Protein AF-A0A524NMX5-F1 (afdb_monomer_lite)

Foldseek 3Di:
DDDVVVVVVVVVVVVVCCVVVVHDDDDDDDDPDAEAEAEPVDDCVVPDPVVVCVVVVHYYYYD

Radius of gyration: 14.16 Å; chains: 1; bounding box: 30×24×37 Å

Structure (mmCIF, N/CA/C/O backbone):
data_AF-A0A524NMX5-F1
#
_entry.id   AF-A0A524NMX5-F1
#
loop_
_atom_site.group_PDB
_atom_site.id
_atom_site.type_symbol
_atom_site.label_atom_id
_atom_site.label_alt_id
_atom_site.label_comp_id
_atom_site.label_asym_id
_atom_site.label_entity_id
_atom_site.label_seq_id
_atom_site.pdbx_PDB_ins_code
_atom_site.Cartn_x
_atom_site.Cartn_y
_atom_site.Cartn_z
_atom_site.occupancy
_atom_site.B_iso_or_equiv
_atom_site.auth_seq_id
_atom_site.auth_comp_id
_atom_site.auth_asym_id
_atom_site.auth_atom_id
_atom_site.pdbx_PDB_model_num
ATOM 1 N N . MET A 1 1 ? 7.449 13.439 7.434 1.00 56.91 1 MET A N 1
ATOM 2 C CA . MET A 1 1 ? 6.735 12.178 7.725 1.00 56.91 1 MET A CA 1
ATOM 3 C C . MET A 1 1 ? 5.555 12.119 6.771 1.00 56.91 1 MET A C 1
ATOM 5 O O . MET A 1 1 ? 4.773 13.061 6.786 1.00 56.91 1 MET A O 1
ATOM 9 N N . GLY A 1 2 ? 5.542 11.152 5.851 1.00 66.31 2 GLY A N 1
ATOM 10 C CA . GLY A 1 2 ? 4.682 11.174 4.661 1.00 66.31 2 GLY A CA 1
ATOM 11 C C . GLY A 1 2 ? 3.307 10.549 4.880 1.00 66.31 2 GLY A C 1
ATOM 12 O O . GLY A 1 2 ? 3.150 9.661 5.720 1.00 66.31 2 GLY A O 1
ATOM 13 N N . ASP A 1 3 ? 2.327 11.028 4.116 1.00 90.25 3 ASP A N 1
ATOM 14 C CA . ASP A 1 3 ? 1.053 10.340 3.911 1.00 90.25 3 ASP A CA 1
ATOM 15 C C . ASP A 1 3 ? 1.309 9.037 3.142 1.00 90.25 3 ASP A C 1
ATOM 17 O O . ASP A 1 3 ? 1.855 9.065 2.040 1.00 90.25 3 ASP A O 1
ATOM 21 N N . VAL A 1 4 ? 0.931 7.902 3.733 1.00 94.69 4 VAL A N 1
ATOM 22 C CA . VAL A 1 4 ? 1.220 6.566 3.198 1.00 94.69 4 VAL A CA 1
ATOM 23 C C . VAL A 1 4 ? 0.628 6.373 1.802 1.00 94.69 4 VAL A C 1
ATOM 25 O O . VAL A 1 4 ? 1.276 5.752 0.966 1.00 94.69 4 VAL A O 1
ATOM 28 N N . ALA A 1 5 ? -0.555 6.930 1.520 1.00 93.56 5 ALA A N 1
ATOM 29 C CA . ALA A 1 5 ? -1.155 6.831 0.189 1.00 93.56 5 ALA A CA 1
ATOM 30 C C . ALA A 1 5 ? -0.272 7.514 -0.869 1.00 93.56 5 ALA A C 1
ATOM 32 O O . ALA A 1 5 ? 0.090 6.903 -1.871 1.00 93.56 5 ALA A O 1
ATOM 33 N N . ALA A 1 6 ? 0.180 8.737 -0.584 1.00 94.44 6 ALA A N 1
ATOM 34 C CA . ALA A 1 6 ? 1.081 9.469 -1.467 1.00 94.44 6 ALA A CA 1
ATOM 35 C C . ALA A 1 6 ? 2.458 8.795 -1.613 1.00 94.44 6 ALA A C 1
ATOM 37 O O . ALA A 1 6 ? 3.091 8.904 -2.663 1.00 94.44 6 ALA A O 1
ATOM 38 N N . GLU A 1 7 ? 2.957 8.117 -0.573 1.00 96.62 7 GLU A N 1
ATOM 39 C CA . GLU A 1 7 ? 4.202 7.351 -0.681 1.00 96.62 7 GLU A CA 1
ATOM 40 C C . GLU A 1 7 ? 4.060 6.143 -1.615 1.00 96.62 7 GLU A C 1
ATOM 42 O O . GLU A 1 7 ? 4.959 5.917 -2.428 1.00 96.62 7 GLU A O 1
ATOM 47 N N . LEU A 1 8 ? 2.929 5.432 -1.551 1.00 95.75 8 LEU A N 1
ATOM 48 C CA . LEU A 1 8 ? 2.610 4.310 -2.439 1.00 95.75 8 LEU A CA 1
ATOM 49 C C . LEU A 1 8 ? 2.435 4.760 -3.898 1.00 95.75 8 LEU A C 1
ATOM 51 O O . LEU A 1 8 ? 2.957 4.105 -4.798 1.00 95.75 8 LEU A O 1
ATOM 55 N N . ASP A 1 9 ? 1.787 5.904 -4.140 1.00 95.44 9 ASP A N 1
ATOM 56 C CA . ASP A 1 9 ? 1.657 6.473 -5.490 1.00 95.44 9 ASP A CA 1
ATOM 57 C C . ASP A 1 9 ? 3.029 6.789 -6.109 1.00 95.44 9 ASP A C 1
ATOM 59 O O . ASP A 1 9 ? 3.275 6.534 -7.290 1.00 95.44 9 ASP A O 1
ATOM 63 N N . ARG A 1 10 ? 3.968 7.304 -5.303 1.00 96.12 10 ARG A N 1
ATOM 64 C CA . ARG A 1 10 ? 5.349 7.537 -5.754 1.00 96.12 10 ARG A CA 1
ATOM 65 C C . ARG A 1 10 ? 6.096 6.237 -6.030 1.00 96.12 10 ARG A C 1
ATOM 67 O O . ARG A 1 10 ? 6.900 6.210 -6.958 1.00 96.12 10 ARG A O 1
ATOM 74 N N . ASP A 1 11 ? 5.854 5.185 -5.249 1.00 95.75 11 ASP A N 1
ATOM 75 C CA . ASP A 1 11 ? 6.455 3.870 -5.493 1.00 95.75 11 ASP A CA 1
ATOM 76 C C . ASP A 1 11 ? 5.959 3.271 -6.818 1.00 95.75 11 ASP A C 1
ATOM 78 O O . ASP A 1 11 ? 6.769 2.744 -7.580 1.00 95.75 11 ASP A O 1
ATOM 82 N N . LEU A 1 12 ? 4.668 3.424 -7.142 1.00 95.69 12 LEU A N 1
ATOM 83 C CA . LEU A 1 12 ? 4.109 3.024 -8.439 1.00 95.69 12 LEU A CA 1
ATOM 84 C C . LEU A 1 12 ? 4.737 3.814 -9.593 1.00 95.69 12 LEU A C 1
ATOM 86 O O . LEU A 1 12 ? 5.224 3.214 -10.548 1.00 95.69 12 LEU A O 1
ATOM 90 N N . ALA A 1 13 ? 4.819 5.141 -9.477 1.00 96.19 13 ALA A N 1
ATOM 91 C CA . ALA A 1 13 ? 5.450 5.976 -10.501 1.00 96.19 13 ALA A CA 1
ATOM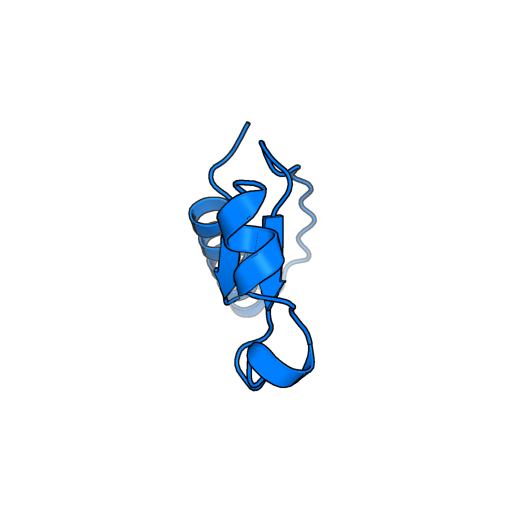 92 C C . ALA A 1 13 ? 6.944 5.644 -10.697 1.00 96.19 13 ALA A C 1
ATOM 94 O O . ALA A 1 13 ? 7.458 5.666 -11.818 1.00 96.19 13 ALA A O 1
ATOM 95 N N . MET A 1 14 ? 7.656 5.319 -9.611 1.00 96.44 14 MET A N 1
ATOM 96 C CA . MET A 1 14 ? 9.055 4.895 -9.668 1.00 96.44 14 MET A CA 1
ATOM 97 C C . MET A 1 14 ? 9.203 3.541 -10.369 1.00 96.44 14 MET A C 1
ATOM 99 O O . MET A 1 14 ? 10.112 3.388 -11.184 1.00 96.44 14 MET A O 1
ATOM 103 N N . LEU A 1 15 ? 8.312 2.585 -10.082 1.00 95.81 15 LEU A N 1
ATOM 104 C CA . LEU A 1 15 ? 8.283 1.282 -10.746 1.00 95.81 15 LEU A CA 1
ATOM 105 C C . LEU A 1 15 ? 8.048 1.441 -12.255 1.00 95.81 15 LEU A C 1
ATOM 107 O O . LEU A 1 15 ? 8.834 0.926 -13.045 1.00 95.81 15 LEU A O 1
ATOM 111 N N . GLU A 1 16 ? 7.045 2.228 -12.653 1.00 96.44 16 GLU A N 1
ATOM 112 C CA . GLU A 1 16 ? 6.746 2.510 -14.064 1.00 96.44 16 GLU A CA 1
ATOM 113 C C . GLU A 1 16 ? 7.932 3.163 -14.793 1.00 96.44 16 GLU A C 1
ATOM 115 O O . GLU A 1 16 ? 8.212 2.847 -15.951 1.00 96.44 16 GLU A O 1
ATOM 120 N N . SER A 1 17 ? 8.655 4.075 -14.130 1.00 96.75 17 SER A N 1
ATOM 121 C CA . SER A 1 17 ? 9.860 4.682 -14.708 1.00 96.75 17 SER A CA 1
ATOM 122 C C . SER A 1 17 ? 10.990 3.672 -14.863 1.00 96.75 17 SER A C 1
ATOM 124 O O . SER A 1 17 ? 11.622 3.630 -15.912 1.00 96.75 17 SER A O 1
ATOM 126 N N . ALA A 1 18 ? 11.234 2.847 -13.845 1.00 96.62 18 ALA A N 1
ATOM 127 C CA . ALA A 1 18 ? 12.287 1.840 -13.874 1.00 96.62 18 ALA A CA 1
ATOM 128 C C . ALA A 1 18 ? 12.058 0.807 -14.989 1.00 96.62 18 ALA A C 1
ATOM 130 O O . ALA A 1 18 ? 12.990 0.475 -15.721 1.00 96.62 18 ALA A O 1
ATOM 131 N N . GLU A 1 19 ? 10.811 0.359 -15.166 1.00 96.69 19 GLU A N 1
ATOM 132 C CA . GLU A 1 19 ? 10.415 -0.549 -16.247 1.00 96.69 19 GLU A CA 1
ATOM 133 C C . GLU A 1 19 ? 10.587 0.088 -17.629 1.00 96.69 19 GLU A C 1
ATOM 135 O O . GLU A 1 19 ? 11.124 -0.545 -18.539 1.00 96.69 19 GLU A O 1
ATOM 140 N N . ARG A 1 20 ? 10.170 1.349 -17.788 1.00 97.25 20 ARG A N 1
ATOM 141 C CA . ARG A 1 20 ? 10.285 2.081 -19.056 1.00 97.25 20 ARG A CA 1
ATOM 142 C C . ARG A 1 20 ? 11.737 2.364 -19.440 1.00 97.25 20 ARG A C 1
ATOM 144 O O . ARG A 1 20 ? 12.096 2.223 -20.606 1.00 97.25 20 ARG A O 1
ATOM 151 N N . ASP A 1 21 ? 12.547 2.785 -18.476 1.00 97.19 21 ASP A N 1
ATOM 152 C CA . ASP A 1 21 ? 13.902 3.286 -18.712 1.00 97.19 21 ASP A CA 1
ATOM 153 C C . ASP A 1 21 ? 14.965 2.174 -18.562 1.00 97.19 21 ASP A C 1
ATOM 155 O O . ASP A 1 21 ? 16.148 2.400 -18.821 1.00 97.19 21 ASP A O 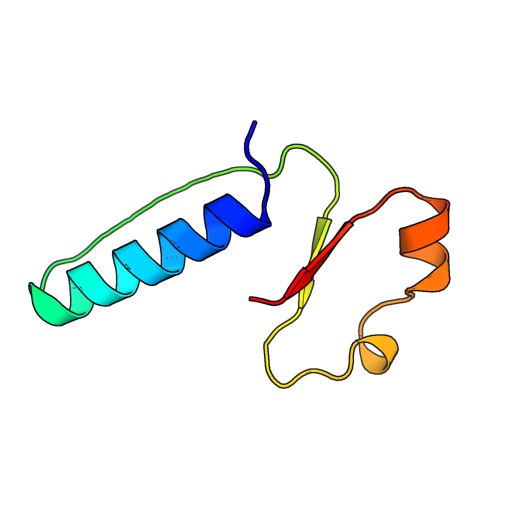1
ATOM 159 N N . GLY A 1 22 ? 14.555 0.964 -18.157 1.00 96.44 22 GLY A N 1
ATOM 160 C CA . GLY A 1 22 ? 15.428 -0.199 -17.990 1.00 96.44 22 GLY A CA 1
ATOM 161 C C . GLY A 1 22 ? 16.467 -0.029 -16.880 1.00 96.44 22 GLY A C 1
ATOM 162 O O . GLY A 1 22 ? 17.578 -0.550 -16.987 1.00 96.44 22 GLY A O 1
ATOM 163 N N . CYS A 1 23 ? 16.140 0.736 -15.836 1.00 95.25 23 CYS A N 1
ATOM 164 C CA . CYS A 1 23 ? 17.063 1.077 -14.757 1.00 95.25 23 CYS A CA 1
ATOM 165 C C . CYS A 1 23 ? 16.680 0.411 -13.428 1.00 95.25 23 CYS A C 1
ATOM 167 O O . CYS A 1 23 ? 15.561 -0.058 -13.232 1.00 95.25 23 CYS A O 1
ATOM 169 N N . TYR A 1 24 ? 17.630 0.374 -12.494 1.00 95.06 24 TYR A N 1
ATOM 170 C CA . TYR A 1 24 ? 17.386 -0.096 -11.132 1.00 95.06 24 TYR A CA 1
ATOM 171 C C . TYR A 1 24 ? 17.137 1.101 -10.218 1.00 95.06 24 TYR A C 1
ATOM 173 O O . TYR A 1 24 ? 17.930 2.043 -10.199 1.00 95.06 24 TYR A O 1
ATOM 181 N N . ALA A 1 25 ? 16.068 1.039 -9.428 1.00 93.44 25 ALA A N 1
ATOM 182 C CA . ALA A 1 25 ? 15.729 2.060 -8.447 1.00 93.44 25 ALA A CA 1
ATOM 183 C C . ALA A 1 25 ? 15.603 1.446 -7.048 1.00 93.44 25 ALA A C 1
ATOM 185 O O . ALA A 1 25 ? 15.140 0.318 -6.881 1.00 93.44 25 ALA A O 1
ATOM 186 N N . PHE A 1 26 ? 16.012 2.206 -6.035 1.00 95.44 26 PHE A N 1
ATOM 187 C CA . PHE A 1 26 ? 15.862 1.843 -4.632 1.00 95.44 26 PHE A CA 1
ATOM 188 C C . PHE A 1 26 ? 15.402 3.061 -3.844 1.00 95.44 26 PHE A C 1
ATOM 190 O O . PHE A 1 26 ? 15.930 4.161 -4.012 1.00 95.44 26 PHE A O 1
ATOM 197 N N . ARG A 1 27 ? 14.422 2.853 -2.968 1.00 94.94 27 ARG A N 1
ATOM 198 C CA . ARG A 1 27 ? 13.805 3.912 -2.180 1.00 94.94 27 ARG A CA 1
ATOM 199 C C . ARG A 1 27 ? 13.410 3.382 -0.814 1.00 94.94 27 ARG A C 1
ATOM 201 O O . ARG A 1 27 ? 12.974 2.243 -0.683 1.00 94.94 27 ARG A O 1
ATOM 208 N N . THR A 1 28 ? 13.537 4.234 0.194 1.00 96.25 28 THR A N 1
ATOM 209 C CA . THR A 1 28 ? 13.047 3.974 1.546 1.00 96.25 28 THR A CA 1
ATOM 210 C C . THR A 1 28 ? 12.182 5.135 2.008 1.00 96.25 28 THR A C 1
ATOM 212 O O . THR A 1 28 ? 12.415 6.293 1.657 1.00 96.25 28 THR A O 1
ATOM 215 N N . TRP A 1 29 ? 11.165 4.820 2.798 1.00 96.38 29 TRP A N 1
ATOM 216 C CA . TRP A 1 29 ? 10.322 5.793 3.477 1.00 96.38 29 TRP A CA 1
ATOM 217 C C . TRP A 1 29 ? 9.712 5.144 4.721 1.00 96.38 29 TRP A C 1
ATOM 219 O O . TRP A 1 29 ? 9.722 3.922 4.875 1.00 96.38 29 TRP A O 1
ATOM 229 N N . THR A 1 30 ? 9.217 5.969 5.639 1.00 94.94 30 THR A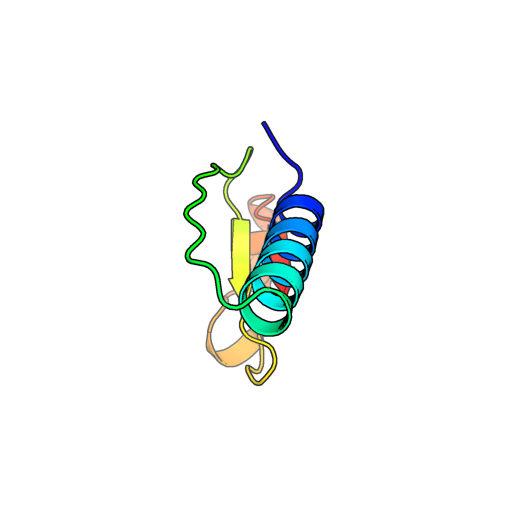 N 1
ATOM 230 C CA . THR A 1 30 ? 8.553 5.514 6.862 1.00 94.94 30 THR A CA 1
ATOM 231 C C . THR A 1 30 ? 7.192 6.175 6.995 1.00 94.94 30 THR A C 1
ATOM 233 O O . THR A 1 30 ? 7.011 7.352 6.667 1.00 94.94 30 THR A O 1
ATOM 236 N N . ALA A 1 31 ? 6.221 5.404 7.481 1.00 94.12 31 ALA A N 1
ATOM 237 C CA . ALA A 1 31 ? 4.899 5.924 7.781 1.00 94.12 31 ALA A CA 1
ATOM 238 C C . ALA A 1 31 ? 4.956 6.858 8.995 1.00 94.12 31 ALA A C 1
ATOM 240 O O . ALA A 1 31 ? 5.652 6.599 9.976 1.00 94.12 31 ALA A O 1
ATOM 241 N N . ALA A 1 32 ? 4.177 7.934 8.933 1.00 91.06 32 ALA A N 1
ATOM 242 C CA . ALA A 1 32 ? 4.032 8.888 10.027 1.00 91.06 32 ALA A CA 1
ATOM 243 C C . ALA A 1 32 ? 3.344 8.307 11.268 1.00 91.06 32 ALA A C 1
ATOM 245 O O . ALA A 1 32 ? 3.601 8.719 12.398 1.00 91.06 32 ALA A O 1
ATOM 246 N N . ARG A 1 33 ? 2.452 7.350 11.046 1.00 90.88 33 ARG A N 1
ATOM 247 C CA . ARG A 1 33 ? 1.636 6.710 12.070 1.00 90.88 33 ARG A CA 1
ATOM 248 C C . ARG A 1 33 ? 1.466 5.238 11.745 1.00 90.88 33 ARG A C 1
ATOM 250 O O . ARG A 1 33 ? 1.679 4.819 10.605 1.00 90.88 33 ARG A O 1
ATOM 257 N N . ALA A 1 34 ? 1.059 4.464 12.747 1.00 94.69 34 ALA A N 1
ATOM 258 C CA . ALA A 1 34 ? 0.684 3.072 12.554 1.00 94.69 34 ALA A CA 1
ATOM 259 C C . ALA A 1 34 ? -0.363 2.969 11.433 1.00 94.69 34 ALA A C 1
ATOM 261 O O . ALA A 1 34 ? -1.411 3.611 11.494 1.00 94.69 34 ALA A O 1
ATOM 262 N N . THR A 1 35 ? -0.042 2.195 10.399 1.00 96.12 35 THR A N 1
ATOM 263 C CA . THR A 1 35 ? -0.844 2.078 9.178 1.00 96.12 35 THR A CA 1
ATOM 264 C C . THR A 1 35 ? -0.809 0.634 8.703 1.00 96.12 35 THR A C 1
ATOM 266 O O . THR A 1 35 ? 0.254 0.016 8.665 1.00 96.12 35 THR A O 1
ATOM 269 N N . VAL A 1 36 ? -1.967 0.099 8.336 1.00 95.88 36 VAL A N 1
ATOM 270 C CA . VAL A 1 36 ? -2.111 -1.203 7.689 1.00 95.88 36 VAL A CA 1
ATOM 271 C C . VAL A 1 36 ? -2.199 -0.983 6.184 1.00 95.88 36 VAL A C 1
ATOM 273 O O . VAL A 1 36 ? -3.032 -0.210 5.714 1.00 95.88 36 VAL A O 1
ATOM 276 N N . VAL A 1 37 ? -1.361 -1.687 5.427 1.00 95.31 37 VAL A N 1
ATOM 277 C CA . VAL A 1 37 ? -1.389 -1.678 3.961 1.00 95.31 37 VAL A CA 1
ATOM 278 C C . VAL A 1 37 ? -1.912 -3.025 3.482 1.00 95.31 37 VAL A C 1
ATOM 280 O O . VAL A 1 37 ? -1.284 -4.052 3.730 1.00 95.31 37 VAL A O 1
ATOM 283 N N . VAL A 1 38 ? -3.046 -3.028 2.784 1.00 95.00 38 VAL A N 1
ATOM 284 C CA . VAL A 1 38 ? -3.633 -4.241 2.196 1.00 95.00 38 VAL A CA 1
ATOM 285 C C . VAL A 1 38 ? -3.341 -4.326 0.700 1.00 95.00 38 VAL A C 1
ATOM 287 O O . VAL A 1 38 ? -3.280 -3.314 0.001 1.00 95.00 38 VAL A O 1
ATOM 290 N N . GLY A 1 39 ? -3.172 -5.546 0.187 1.00 92.69 39 GLY A N 1
ATOM 291 C CA . GLY A 1 39 ? -2.995 -5.780 -1.248 1.00 92.69 39 GLY A CA 1
ATOM 292 C C . GLY A 1 39 ? -4.294 -5.625 -2.045 1.00 92.69 39 GLY A C 1
ATOM 293 O O . GLY A 1 39 ? -5.393 -5.792 -1.516 1.00 92.69 39 GLY A O 1
ATOM 294 N N . ARG A 1 40 ? -4.184 -5.363 -3.352 1.00 88.50 40 ARG A N 1
ATOM 295 C CA . ARG A 1 40 ? -5.327 -5.171 -4.262 1.00 88.50 40 ARG A CA 1
ATOM 296 C C . ARG A 1 40 ? -6.379 -6.289 -4.238 1.00 88.50 40 ARG A C 1
ATOM 298 O O . ARG A 1 40 ? -7.567 -5.990 -4.250 1.00 88.50 40 ARG A O 1
ATOM 305 N N . ALA A 1 41 ? -5.958 -7.554 -4.194 1.00 86.06 41 ALA A N 1
ATOM 306 C CA . ALA A 1 41 ? -6.848 -8.717 -4.314 1.00 86.06 41 ALA A CA 1
ATOM 307 C C . ALA A 1 41 ? -7.452 -9.204 -2.981 1.00 86.06 41 ALA A C 1
ATOM 309 O O . ALA A 1 41 ? -8.260 -10.128 -2.969 1.00 86.06 41 ALA A O 1
ATOM 310 N N . VAL A 1 42 ? -7.062 -8.598 -1.859 1.00 84.81 42 VAL A N 1
ATOM 311 C CA . VAL A 1 42 ? -7.427 -9.068 -0.520 1.00 84.81 42 VAL A CA 1
ATOM 312 C C . VAL A 1 42 ? -8.780 -8.504 -0.081 1.00 84.81 42 VAL A C 1
ATOM 314 O O . VAL A 1 42 ? -9.039 -7.294 -0.197 1.00 84.81 42 VAL A O 1
ATOM 317 N N . LYS A 1 43 ? -9.614 -9.381 0.494 1.00 88.44 43 LYS A N 1
ATOM 318 C CA . LYS A 1 43 ? -10.770 -8.999 1.312 1.00 88.44 43 LYS A CA 1
ATOM 319 C C . LYS A 1 43 ? -10.275 -8.531 2.677 1.00 88.44 43 LYS A C 1
ATOM 321 O O . LYS A 1 43 ? -9.676 -9.297 3.418 1.00 88.44 43 LYS A O 1
ATOM 326 N N . ILE A 1 44 ? -10.521 -7.263 2.994 1.00 88.88 44 ILE A N 1
ATOM 327 C CA . ILE A 1 44 ? -9.943 -6.604 4.177 1.00 88.88 44 ILE A CA 1
ATOM 328 C C . ILE A 1 44 ? -10.306 -7.345 5.468 1.00 88.88 44 ILE A C 1
ATOM 330 O O . ILE A 1 44 ? -9.445 -7.523 6.323 1.00 88.88 44 ILE A O 1
ATOM 334 N N . ASP A 1 45 ? -11.553 -7.797 5.586 1.00 89.94 45 ASP A N 1
ATOM 335 C CA . ASP A 1 45 ? -12.064 -8.412 6.814 1.00 89.94 45 ASP A CA 1
ATOM 336 C C . ASP A 1 45 ? -11.426 -9.777 7.133 1.00 89.94 45 ASP A C 1
ATOM 338 O O . ASP A 1 45 ? -11.474 -10.210 8.283 1.00 89.94 45 ASP A O 1
ATOM 342 N N . ASP A 1 46 ? -10.785 -10.425 6.152 1.00 91.31 46 ASP A N 1
ATOM 343 C CA . ASP A 1 46 ? -10.110 -11.715 6.342 1.00 91.31 46 ASP A CA 1
ATOM 344 C C . ASP A 1 46 ? -8.711 -11.549 6.971 1.00 91.31 46 ASP A C 1
ATOM 346 O O . ASP A 1 46 ? -8.197 -12.468 7.608 1.00 91.31 46 ASP A O 1
ATOM 350 N N . GLU A 1 47 ? -8.095 -10.371 6.828 1.00 88.38 47 GLU A N 1
ATOM 351 C CA . GLU A 1 47 ? -6.719 -10.103 7.277 1.00 88.38 47 GLU A CA 1
ATOM 352 C C . GLU A 1 47 ? -6.639 -9.045 8.383 1.00 88.38 47 GLU A C 1
ATOM 354 O O . GLU A 1 47 ? -5.691 -9.023 9.172 1.00 88.38 47 GLU A O 1
ATOM 359 N N . VAL A 1 48 ? -7.628 -8.152 8.462 1.00 94.00 48 VAL A N 1
ATOM 360 C CA . VAL A 1 48 ? -7.563 -6.951 9.293 1.00 94.00 48 VAL A CA 1
ATOM 361 C C . VAL A 1 48 ? -8.787 -6.860 10.188 1.00 94.00 48 VAL A C 1
ATOM 363 O O . VAL A 1 48 ? -9.930 -6.830 9.738 1.00 94.00 48 VAL A O 1
ATOM 366 N N . ARG A 1 49 ? -8.554 -6.696 11.493 1.00 95.69 49 ARG A N 1
ATOM 367 C CA . ARG A 1 49 ? -9.617 -6.337 12.440 1.00 95.69 49 ARG A CA 1
ATOM 368 C C . ARG A 1 49 ? -9.985 -4.859 12.276 1.00 95.69 49 ARG A C 1
ATOM 370 O O . ARG A 1 49 ? -9.560 -4.022 13.0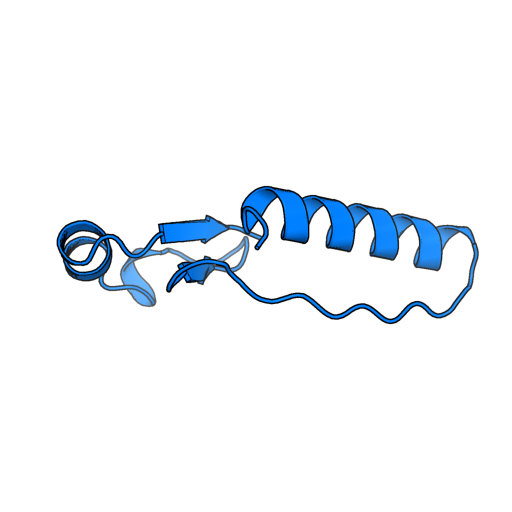70 1.00 95.69 49 ARG A O 1
ATOM 377 N N . VAL A 1 50 ? -10.798 -4.536 11.269 1.00 94.19 50 VAL A N 1
ATOM 378 C CA . VAL A 1 50 ? -11.163 -3.153 10.893 1.00 94.19 50 VAL A CA 1
ATOM 379 C C . VAL A 1 50 ? -11.704 -2.343 12.072 1.00 94.19 50 VAL A C 1
ATOM 381 O O . VAL A 1 50 ? -11.307 -1.195 12.272 1.00 94.19 50 VAL A O 1
ATOM 384 N N . GLY A 1 51 ? -12.573 -2.949 12.889 1.00 95.06 51 GLY A N 1
ATOM 385 C CA . GLY A 1 51 ? -13.123 -2.299 14.081 1.00 95.06 51 GLY A CA 1
ATOM 386 C C . GLY A 1 51 ? -12.034 -1.867 15.065 1.00 95.06 51 GLY A C 1
ATOM 387 O O . GLY A 1 51 ? -12.046 -0.730 15.531 1.00 95.06 51 GLY A O 1
ATOM 388 N N . PHE A 1 52 ? -11.042 -2.728 15.310 1.00 95.69 52 PHE A N 1
ATOM 389 C CA . PHE A 1 52 ? -9.902 -2.398 16.162 1.00 95.69 52 PHE A CA 1
ATOM 390 C C . PHE A 1 52 ? -9.083 -1.251 15.564 1.00 95.69 52 PHE A C 1
ATOM 392 O O . PHE A 1 52 ? -8.881 -0.244 16.240 1.00 95.69 52 PHE A O 1
ATOM 399 N N . CYS A 1 53 ? -8.694 -1.348 14.288 1.00 95.69 53 CYS A N 1
ATOM 400 C CA . CYS A 1 53 ? -7.912 -0.307 13.617 1.00 95.69 53 CYS A CA 1
ATOM 401 C C . CYS A 1 53 ? -8.594 1.062 13.701 1.00 95.69 53 CYS A C 1
ATOM 403 O O . CYS A 1 53 ? -7.965 2.038 14.102 1.00 95.69 53 CYS A O 1
ATOM 405 N N . ARG A 1 54 ? -9.908 1.115 13.443 1.00 93.75 54 ARG A N 1
ATOM 406 C CA . ARG A 1 54 ? -10.695 2.345 13.574 1.00 93.75 54 ARG A CA 1
ATOM 407 C C . ARG A 1 54 ? -10.656 2.902 14.998 1.00 93.75 54 ARG A C 1
ATOM 409 O O . ARG A 1 54 ? -10.421 4.093 15.161 1.00 93.75 54 ARG A O 1
ATOM 416 N N . THR A 1 55 ? -10.865 2.069 16.022 1.00 96.56 55 THR A N 1
ATOM 417 C CA . THR A 1 55 ? -10.842 2.540 17.424 1.00 96.56 55 THR A CA 1
ATOM 418 C C . THR A 1 55 ? -9.469 3.033 17.875 1.00 96.56 55 THR A C 1
ATOM 420 O O . THR A 1 55 ? -9.394 3.896 18.741 1.00 96.56 55 THR A O 1
ATOM 423 N N . GLN A 1 56 ? -8.394 2.506 17.287 1.00 96.56 56 GLN A N 1
ATOM 424 C CA . GLN A 1 56 ? -7.016 2.874 17.617 1.00 96.56 56 GLN A CA 1
ATOM 425 C C . GLN A 1 56 ? -6.453 3.997 16.732 1.00 96.56 56 GLN A C 1
ATOM 427 O O . GLN A 1 56 ? -5.293 4.366 16.892 1.00 96.56 56 GLN A O 1
ATOM 432 N N . GLY A 1 57 ? -7.235 4.531 15.785 1.00 93.81 57 GLY A N 1
ATOM 433 C CA . GLY A 1 57 ? -6.747 5.538 14.835 1.00 93.81 57 GLY A CA 1
ATOM 434 C C . GLY A 1 57 ? -5.656 5.014 13.894 1.00 93.81 57 GLY A C 1
ATOM 435 O O . GLY A 1 57 ? -4.811 5.786 13.448 1.00 93.81 57 GLY A O 1
ATOM 436 N N . ILE A 1 58 ? -5.652 3.705 13.628 1.00 95.25 58 ILE A N 1
ATOM 4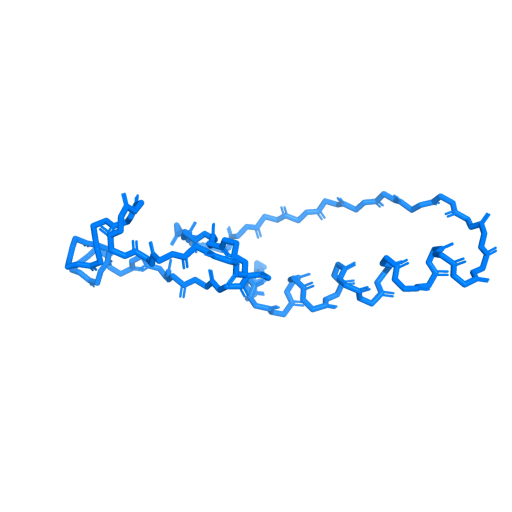37 C CA . ILE A 1 58 ? -4.755 3.061 12.668 1.00 95.25 58 ILE A CA 1
ATOM 438 C C . ILE A 1 58 ? -5.393 3.178 11.289 1.00 95.25 58 ILE A C 1
ATOM 440 O O . ILE A 1 58 ? -6.497 2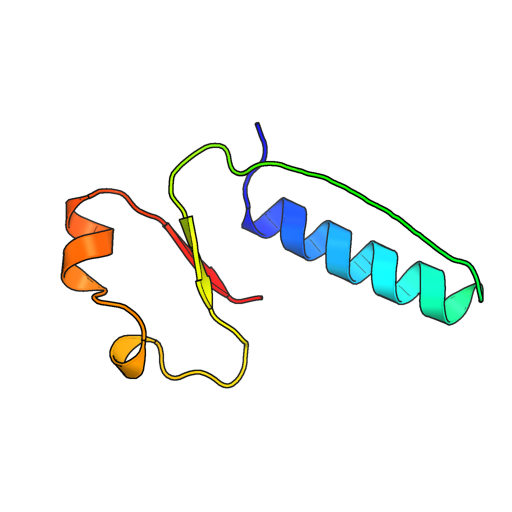.671 11.063 1.00 95.25 58 ILE A O 1
ATOM 444 N N . ASP A 1 59 ? -4.680 3.812 10.367 1.00 94.12 59 ASP A N 1
ATOM 445 C CA . ASP A 1 59 ? -5.126 3.919 8.985 1.00 94.12 59 ASP A CA 1
ATOM 446 C C . ASP A 1 59 ? -5.111 2.555 8.299 1.00 94.12 59 ASP A C 1
ATOM 448 O O . ASP A 1 59 ? -4.240 1.720 8.552 1.00 94.12 59 ASP A O 1
ATOM 452 N N . ILE A 1 60 ? -6.048 2.354 7.377 1.00 94.06 60 ILE A N 1
ATOM 453 C CA . ILE A 1 60 ? -6.045 1.215 6.461 1.00 94.06 60 ILE A CA 1
ATOM 454 C C . ILE A 1 60 ? -6.017 1.778 5.045 1.00 94.06 60 ILE A C 1
ATOM 456 O O . ILE A 1 60 ? -6.946 2.475 4.637 1.00 94.06 60 ILE A O 1
ATOM 460 N N . VAL A 1 61 ? -4.962 1.463 4.300 1.00 94.69 61 VAL A N 1
ATOM 461 C CA . VAL A 1 61 ? -4.766 1.890 2.909 1.00 94.69 61 VAL A CA 1
ATOM 462 C C . VAL A 1 61 ? -4.583 0.677 2.007 1.00 94.69 61 VAL A C 1
ATOM 464 O O . VAL A 1 61 ? -4.145 -0.385 2.452 1.00 94.69 61 VAL A O 1
ATOM 467 N N . ARG A 1 62 ? -4.917 0.823 0.726 1.00 92.19 62 ARG A N 1
ATOM 468 C CA . ARG A 1 62 ? -4.751 -0.228 -0.281 1.00 92.19 62 ARG A CA 1
ATOM 469 C C . ARG A 1 62 ? -3.654 0.177 -1.259 1.00 92.19 62 ARG A C 1
ATOM 471 O O . ARG A 1 62 ? -3.682 1.306 -1.736 1.00 92.19 62 ARG A O 1
ATOM 478 N N . ARG A 1 63 ? -2.731 -0.746 -1.532 1.00 92.56 63 ARG A N 1
ATOM 479 C CA . ARG A 1 63 ? -1.699 -0.611 -2.571 1.00 92.56 63 ARG A CA 1
ATOM 480 C C . ARG A 1 63 ? -2.107 -1.290 -3.876 1.00 92.56 63 ARG A C 1
ATOM 482 O O . ARG A 1 63 ? -2.890 -2.274 -3.810 1.00 92.56 63 ARG A O 1
#

Sequence (63 aa):
MGDVAAELDRDLAMLESAERDGCYAFRTWTAARATVVVGRAVKIDDEVRVGFCRTQGIDIVRR

pLDDT: mean 93.1, std 6.38, range [56.91, 97.25]

Secondary structure (DSSP, 8-state):
-B-HHHHHHHHHHHHHHHHHHT--------BSS-EEEE-TT--HHHH--HHHHHHTT-EEEE-